Protein AF-A0A0C1JS78-F1 (afdb_monomer_lite)

Radius of gyration: 20.54 Å; chains: 1; bounding box: 48×42×50 Å

Structure (mmCIF, N/CA/C/O backbone):
data_AF-A0A0C1JS78-F1
#
_entry.id   AF-A0A0C1JS78-F1
#
loop_
_atom_site.group_PDB
_atom_site.id
_atom_site.type_symbol
_atom_site.label_atom_id
_atom_site.label_alt_id
_atom_site.label_comp_id
_atom_site.label_asym_id
_atom_site.label_entity_id
_atom_site.label_seq_id
_atom_site.pdbx_PDB_ins_code
_atom_site.Cartn_x
_atom_site.Cartn_y
_atom_site.Cartn_z
_atom_site.occupancy
_atom_site.B_iso_or_equiv
_atom_site.auth_seq_id
_atom_site.auth_comp_id
_atom_site.auth_asym_id
_atom_site.auth_atom_id
_atom_site.pdbx_PDB_model_num
ATOM 1 N N . MET A 1 1 ? -25.118 -23.928 -7.164 1.00 38.62 1 MET A N 1
ATOM 2 C CA . MET A 1 1 ? -24.050 -23.121 -6.528 1.00 38.62 1 MET A CA 1
ATOM 3 C C . MET A 1 1 ? -22.779 -23.294 -7.340 1.00 38.62 1 MET A C 1
ATOM 5 O O . MET A 1 1 ? -22.293 -24.409 -7.436 1.00 38.62 1 MET A O 1
ATOM 9 N N . ILE A 1 2 ? -22.285 -22.242 -7.993 1.00 42.47 2 ILE A N 1
ATOM 10 C CA . ILE A 1 2 ? -21.074 -22.327 -8.823 1.00 42.47 2 ILE A CA 1
ATOM 11 C C . ILE A 1 2 ? -19.857 -22.237 -7.892 1.00 42.47 2 ILE A C 1
ATOM 13 O O . ILE A 1 2 ? -19.680 -21.230 -7.204 1.00 42.47 2 ILE A O 1
ATOM 17 N N . SER A 1 3 ? -19.048 -23.299 -7.836 1.00 47.06 3 SER A N 1
ATOM 18 C CA . SER A 1 3 ? -17.813 -23.351 -7.044 1.00 47.06 3 SER A CA 1
ATOM 19 C C . SER A 1 3 ? -16.870 -22.207 -7.421 1.00 47.06 3 SER A C 1
ATOM 21 O O . SER A 1 3 ? -16.380 -22.132 -8.547 1.00 47.06 3 SER A O 1
ATOM 23 N N . ARG A 1 4 ? -16.562 -21.336 -6.449 1.00 50.56 4 ARG A N 1
ATOM 24 C CA . ARG A 1 4 ? -15.638 -20.188 -6.592 1.00 50.56 4 ARG A CA 1
ATOM 25 C C . ARG A 1 4 ? -14.218 -20.601 -7.017 1.00 50.56 4 ARG A C 1
ATOM 27 O O . ARG A 1 4 ? -13.473 -19.762 -7.510 1.00 50.56 4 ARG A O 1
ATOM 34 N N . ALA A 1 5 ? -13.864 -21.878 -6.858 1.00 52.62 5 ALA A N 1
ATOM 35 C CA . ALA A 1 5 ? -12.552 -22.426 -7.189 1.00 52.62 5 ALA A CA 1
ATOM 36 C C . ALA A 1 5 ? -12.257 -22.489 -8.704 1.00 52.62 5 ALA A C 1
ATOM 38 O O . ALA A 1 5 ? -11.095 -22.401 -9.083 1.00 52.62 5 ALA A O 1
ATOM 39 N N . GLY A 1 6 ? -13.274 -22.587 -9.574 1.00 54.91 6 GLY A N 1
ATOM 40 C CA . GLY A 1 6 ? -13.060 -22.739 -11.025 1.00 54.91 6 GLY A CA 1
ATOM 41 C C . GLY A 1 6 ? -12.716 -21.444 -11.773 1.00 54.91 6 GLY A C 1
ATOM 42 O O . GLY A 1 6 ? -12.036 -21.486 -12.791 1.00 54.91 6 GLY A O 1
ATOM 43 N N . ASN A 1 7 ? -13.134 -20.281 -11.253 1.00 56.75 7 ASN A N 1
ATOM 44 C CA . ASN A 1 7 ? -13.136 -19.005 -11.988 1.00 56.75 7 ASN A CA 1
ATOM 45 C C . ASN A 1 7 ? -12.466 -17.854 -11.211 1.00 56.75 7 ASN A C 1
ATOM 47 O O . ASN A 1 7 ? -12.931 -16.715 -11.260 1.00 56.75 7 ASN A O 1
ATOM 51 N N . ALA A 1 8 ? -11.373 -18.122 -10.488 1.00 61.59 8 ALA A N 1
ATOM 52 C CA . ALA A 1 8 ? -10.730 -17.155 -9.582 1.00 61.59 8 ALA A CA 1
ATOM 53 C C . ALA A 1 8 ? -10.284 -15.826 -10.241 1.00 61.59 8 ALA A C 1
ATOM 55 O O . ALA A 1 8 ? -10.065 -14.834 -9.548 1.00 61.59 8 ALA A O 1
ATOM 56 N N . TRP A 1 9 ? -10.190 -15.786 -11.574 1.00 61.50 9 TRP A N 1
ATOM 57 C CA . TRP A 1 9 ? -9.699 -14.640 -12.347 1.00 61.50 9 TRP A CA 1
ATOM 58 C C . TRP A 1 9 ? -10.745 -14.017 -13.282 1.00 61.50 9 TRP A C 1
ATOM 60 O O . TRP A 1 9 ? -10.403 -13.136 -14.074 1.00 61.50 9 TRP A O 1
ATOM 70 N N . ILE A 1 10 ? -12.008 -14.452 -13.208 1.00 72.38 10 ILE A N 1
ATOM 71 C CA . ILE A 1 10 ? -13.090 -13.942 -14.057 1.00 72.38 10 ILE A CA 1
ATOM 72 C C . ILE A 1 10 ? -13.827 -12.822 -13.319 1.00 72.38 10 ILE A C 1
ATOM 74 O O . ILE A 1 10 ? -14.295 -12.988 -12.195 1.00 72.38 10 ILE A O 1
ATOM 78 N N . ASN A 1 11 ? -13.911 -11.647 -13.941 1.00 77.50 11 ASN A N 1
ATOM 79 C CA . ASN A 1 11 ? -14.642 -10.518 -13.370 1.00 77.50 11 ASN A CA 1
ATOM 80 C C . ASN A 1 11 ? -16.170 -10.694 -13.481 1.00 77.50 11 ASN A C 1
ATOM 82 O O . ASN A 1 11 ? -16.667 -11.581 -14.167 1.00 77.50 11 ASN A O 1
ATOM 86 N N . GLN A 1 12 ? -16.929 -9.774 -12.877 1.00 71.81 12 GLN A N 1
ATOM 87 C CA . GLN A 1 12 ? -18.400 -9.732 -12.976 1.00 71.81 12 GLN A CA 1
ATOM 88 C C . GLN A 1 12 ? -18.932 -9.632 -14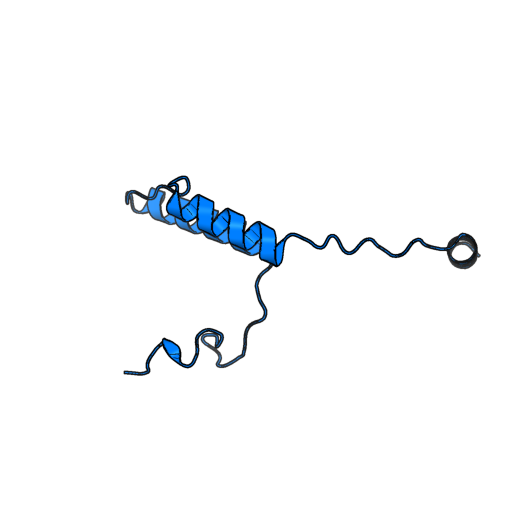.424 1.00 71.81 12 GLN A C 1
ATOM 90 O O . GLN A 1 12 ? -20.112 -9.853 -14.657 1.00 71.81 12 GLN A O 1
ATOM 95 N N . LYS A 1 13 ? -18.071 -9.302 -15.397 1.00 76.94 13 LYS A N 1
ATOM 96 C CA . LYS A 1 13 ? -18.371 -9.182 -16.832 1.00 76.94 13 LYS A CA 1
ATOM 97 C C . LYS A 1 13 ? -17.850 -10.371 -17.662 1.00 76.94 13 LYS A C 1
ATOM 99 O O . LYS A 1 13 ? -17.770 -10.256 -18.880 1.00 76.94 13 LYS A O 1
ATOM 104 N N . GLY A 1 14 ? -17.421 -11.468 -17.034 1.00 77.25 14 GLY A N 1
ATOM 105 C CA . GLY A 1 14 ? -16.952 -12.667 -17.738 1.00 77.25 14 GLY A CA 1
ATOM 106 C C . GLY A 1 14 ? -15.544 -12.586 -18.352 1.00 77.25 14 GLY A C 1
ATOM 107 O O . GLY A 1 14 ? -15.162 -13.492 -19.084 1.00 77.25 14 GLY A O 1
ATOM 108 N N . LYS A 1 15 ? -14.745 -11.542 -18.081 1.00 78.06 15 LYS A N 1
ATOM 109 C CA . LYS A 1 15 ? -13.384 -11.393 -18.643 1.00 78.06 15 LYS A CA 1
ATOM 110 C C . LYS A 1 15 ? -12.286 -11.821 -17.668 1.00 78.06 15 LYS A C 1
ATOM 112 O O . LYS A 1 15 ? -12.364 -11.496 -16.480 1.00 78.06 15 LYS A O 1
ATOM 117 N N . LEU A 1 16 ? -11.232 -12.451 -18.204 1.00 77.81 16 LEU A N 1
ATOM 118 C CA . LEU A 1 16 ? -9.992 -12.766 -17.488 1.00 77.81 16 LEU A CA 1
ATOM 119 C C . LEU A 1 16 ? -9.255 -11.477 -17.097 1.00 77.81 16 LEU A C 1
ATOM 121 O O . LEU A 1 16 ? -9.000 -10.618 -17.944 1.00 77.81 16 LEU A O 1
ATOM 125 N N . GLN A 1 17 ? -8.915 -11.336 -15.817 1.00 78.19 17 GLN A N 1
ATOM 126 C CA . GLN A 1 17 ? -8.251 -10.142 -15.298 1.00 78.19 17 GLN A CA 1
ATOM 127 C C . GLN A 1 17 ? -6.737 -10.308 -15.208 1.00 78.19 17 GLN A C 1
ATOM 129 O O . GLN A 1 17 ? -6.228 -11.294 -14.679 1.00 78.19 17 GLN A O 1
ATOM 134 N N . LYS A 1 18 ? -6.016 -9.279 -15.666 1.00 78.81 18 LYS A N 1
ATOM 135 C CA . LYS A 1 18 ? -4.577 -9.144 -15.419 1.00 78.81 18 LYS A CA 1
ATOM 136 C C . LYS A 1 18 ? -4.322 -8.859 -13.929 1.00 78.81 18 LYS A C 1
ATOM 138 O O . LYS A 1 18 ? -5.164 -8.226 -13.282 1.00 78.81 18 LYS A O 1
ATOM 143 N N . PRO A 1 19 ? -3.164 -9.267 -13.381 1.00 78.12 19 PRO A N 1
ATOM 144 C CA . PRO A 1 19 ? -2.793 -8.925 -12.012 1.00 78.12 19 PRO A CA 1
ATOM 145 C C . PRO A 1 19 ? -2.723 -7.402 -11.827 1.00 78.12 19 PRO A C 1
ATOM 147 O O . PRO A 1 19 ? -2.237 -6.670 -12.692 1.00 78.12 19 PRO A O 1
ATOM 150 N N . LEU A 1 20 ? -3.229 -6.913 -10.692 1.00 84.44 20 LEU A N 1
ATOM 151 C CA . LEU A 1 20 ? -3.194 -5.490 -10.352 1.00 84.44 20 LEU A CA 1
ATOM 152 C C . LEU A 1 20 ? -1.778 -5.042 -9.970 1.00 84.44 20 LEU A C 1
ATOM 154 O O . LEU A 1 20 ? -1.018 -5.789 -9.357 1.00 84.44 20 LEU A O 1
ATOM 158 N N . LYS A 1 21 ? -1.466 -3.768 -10.246 1.00 87.31 21 LYS A N 1
ATOM 159 C CA . LYS A 1 21 ? -0.253 -3.112 -9.736 1.00 87.31 21 LYS A CA 1
ATOM 160 C C . LYS A 1 21 ? -0.286 -3.041 -8.205 1.00 87.31 21 LYS A C 1
ATOM 162 O O . LYS A 1 21 ? -1.348 -2.851 -7.607 1.00 87.31 21 LYS A O 1
ATOM 167 N N . ILE A 1 22 ? 0.889 -3.074 -7.574 1.00 90.25 22 ILE A N 1
ATOM 168 C CA . ILE A 1 22 ? 1.027 -2.948 -6.111 1.00 90.25 22 ILE A CA 1
ATOM 169 C C . ILE A 1 22 ? 0.394 -1.661 -5.584 1.00 90.25 22 ILE A C 1
ATOM 171 O O . ILE A 1 22 ? -0.297 -1.689 -4.568 1.00 90.25 22 ILE A O 1
ATOM 175 N N . SER A 1 23 ? 0.573 -0.538 -6.283 1.00 89.69 23 SER A N 1
ATOM 176 C CA . SER A 1 23 ? -0.034 0.740 -5.896 1.00 89.69 23 SER A CA 1
ATOM 177 C C . SER A 1 23 ? -1.564 0.659 -5.842 1.00 89.69 23 SER A C 1
ATOM 179 O O . SER A 1 23 ? -2.185 1.181 -4.915 1.00 89.69 23 SER A O 1
ATOM 181 N N . SER A 1 24 ? -2.179 -0.065 -6.782 1.00 91.00 24 SER A N 1
ATOM 182 C CA . SER A 1 24 ? -3.622 -0.312 -6.795 1.00 91.00 24 SER A CA 1
ATOM 183 C C . SER A 1 24 ? -4.063 -1.193 -5.624 1.00 91.00 24 SER A C 1
ATOM 185 O O . SER A 1 24 ? -5.084 -0.903 -5.001 1.00 91.00 24 SER A O 1
ATOM 187 N N . LEU A 1 25 ? -3.298 -2.237 -5.293 1.00 91.62 25 LEU A N 1
ATOM 188 C CA . LEU A 1 25 ? -3.573 -3.096 -4.136 1.00 91.62 25 LEU A CA 1
ATOM 189 C C . LEU A 1 25 ? -3.448 -2.322 -2.810 1.00 91.62 25 LEU A C 1
ATOM 191 O O . LEU A 1 25 ? -4.324 -2.429 -1.956 1.00 91.62 25 LEU A O 1
ATOM 195 N N . SER A 1 26 ? -2.429 -1.470 -2.675 1.00 92.00 26 SER A N 1
ATOM 196 C CA . SER A 1 26 ? -2.191 -0.643 -1.480 1.00 92.00 26 SER A CA 1
ATOM 197 C C . SER A 1 26 ? -3.337 0.343 -1.224 1.00 92.00 26 SER A C 1
ATOM 199 O O . SER A 1 26 ? -3.850 0.466 -0.105 1.00 92.00 26 SER A O 1
ATOM 201 N N . ARG A 1 27 ? -3.822 0.994 -2.291 1.00 94.12 27 ARG A N 1
ATOM 202 C CA . ARG A 1 27 ? -4.996 1.876 -2.220 1.00 94.12 27 ARG A CA 1
ATOM 203 C C . ARG A 1 27 ? -6.251 1.109 -1.793 1.00 94.12 27 ARG A C 1
ATOM 205 O O . ARG A 1 27 ? -7.013 1.615 -0.972 1.00 94.12 27 ARG A O 1
ATOM 212 N N . ARG A 1 28 ? -6.461 -0.109 -2.307 1.00 94.50 28 ARG A N 1
ATOM 213 C CA . ARG A 1 28 ? -7.599 -0.959 -1.914 1.00 94.50 28 ARG A CA 1
ATOM 214 C C . ARG A 1 28 ? -7.531 -1.361 -0.444 1.00 94.50 28 ARG A C 1
ATOM 216 O O . ARG A 1 28 ? -8.534 -1.220 0.245 1.00 94.50 28 ARG A O 1
ATOM 223 N N . LEU A 1 29 ? -6.363 -1.774 0.051 1.00 94.12 29 LEU A N 1
ATOM 224 C CA . LEU A 1 29 ? -6.171 -2.110 1.466 1.00 94.12 29 LEU A CA 1
ATOM 225 C C . LEU A 1 29 ? -6.483 -0.913 2.378 1.00 94.12 29 LEU A C 1
ATOM 227 O O . LEU A 1 29 ? -7.177 -1.054 3.382 1.00 94.12 29 LEU A O 1
ATOM 231 N N . THR A 1 30 ? -6.041 0.286 1.988 1.00 95.19 30 THR A N 1
ATOM 232 C CA . THR A 1 30 ? -6.390 1.529 2.693 1.00 95.19 30 THR A CA 1
ATOM 233 C C . THR A 1 30 ? -7.898 1.782 2.681 1.00 95.19 30 THR A C 1
ATOM 235 O O . THR A 1 30 ? -8.471 2.084 3.722 1.00 95.19 30 THR A O 1
ATOM 238 N N . SER A 1 31 ? -8.560 1.617 1.533 1.00 96.56 31 SER A N 1
ATOM 239 C CA . SER A 1 31 ? -10.012 1.794 1.419 1.00 96.56 31 SER A CA 1
ATOM 240 C C . SER A 1 31 ? -10.792 0.823 2.307 1.00 96.56 31 SER A C 1
ATOM 242 O O . SER A 1 31 ? -11.758 1.237 2.939 1.00 96.56 31 SER A O 1
ATOM 244 N N . ILE A 1 32 ? -10.364 -0.442 2.385 1.00 95.00 32 ILE A N 1
ATOM 245 C CA . ILE A 1 32 ? -10.952 -1.449 3.282 1.00 95.00 32 ILE A CA 1
ATOM 246 C C . ILE A 1 32 ? -10.786 -1.002 4.735 1.00 95.00 32 ILE A C 1
ATOM 248 O O . ILE A 1 32 ? -11.761 -0.953 5.476 1.00 95.00 32 ILE A O 1
ATOM 252 N N . SER A 1 33 ? -9.579 -0.581 5.125 1.00 94.50 33 SER A N 1
ATOM 253 C CA . SER A 1 33 ? -9.325 -0.077 6.478 1.00 94.50 33 SER A CA 1
ATOM 254 C C . SER A 1 33 ? -10.234 1.100 6.843 1.00 94.50 33 SER A C 1
ATOM 256 O O . SER A 1 33 ? -10.792 1.123 7.936 1.00 94.50 33 SER A O 1
ATOM 258 N N . GLN A 1 34 ? -10.434 2.051 5.927 1.00 96.12 34 GLN A N 1
ATOM 259 C CA . GLN A 1 34 ? -11.330 3.186 6.163 1.00 96.12 34 GLN A CA 1
ATOM 260 C C . GLN A 1 34 ? -12.800 2.754 6.243 1.00 96.12 34 GLN A C 1
ATOM 262 O O . GLN A 1 34 ? -13.514 3.230 7.120 1.00 96.12 34 GLN A O 1
ATOM 267 N N . ALA A 1 35 ? -13.244 1.824 5.392 1.00 97.00 35 ALA A N 1
ATOM 268 C CA . ALA A 1 35 ? -14.602 1.284 5.449 1.00 97.00 35 ALA A CA 1
ATOM 269 C C . ALA A 1 35 ? -14.891 0.600 6.797 1.00 97.00 35 ALA A C 1
ATOM 271 O O . ALA A 1 35 ? -15.930 0.853 7.399 1.00 97.00 35 ALA A O 1
ATOM 272 N N . HIS A 1 36 ? -13.943 -0.186 7.316 1.00 95.62 36 HIS A N 1
ATOM 273 C CA . HIS A 1 36 ? -14.068 -0.818 8.633 1.00 95.62 36 HIS A CA 1
ATOM 274 C C . HIS A 1 36 ? -14.136 0.202 9.772 1.00 95.62 36 HIS A C 1
ATOM 276 O O . HIS A 1 36 ? -14.973 0.068 10.664 1.00 95.62 36 HIS A O 1
ATOM 282 N N . LYS A 1 37 ? -13.318 1.262 9.718 1.00 94.75 37 LYS A N 1
ATOM 283 C CA . LYS A 1 37 ? -13.394 2.358 10.696 1.00 94.75 37 LYS A CA 1
ATOM 284 C C . LYS A 1 37 ? -14.763 3.034 10.693 1.00 94.75 37 LYS A C 1
ATOM 286 O O . LYS A 1 37 ? -15.311 3.278 11.763 1.00 94.75 37 LYS A O 1
ATOM 291 N N . LEU A 1 38 ? -15.326 3.306 9.513 1.00 96.69 38 LEU A N 1
ATOM 292 C CA . LEU A 1 38 ? -16.667 3.890 9.386 1.00 96.69 38 LEU A CA 1
ATOM 293 C C . LEU A 1 38 ? -17.754 2.951 9.925 1.00 96.69 38 LEU A C 1
ATOM 295 O O . LEU A 1 38 ? -18.677 3.404 10.595 1.00 96.69 38 LEU A O 1
ATOM 299 N N . ALA A 1 39 ? -17.608 1.644 9.697 1.00 96.56 39 ALA A N 1
ATOM 300 C CA . ALA A 1 39 ? -18.504 0.615 10.218 1.00 96.56 39 ALA A CA 1
ATOM 301 C C . ALA A 1 39 ? 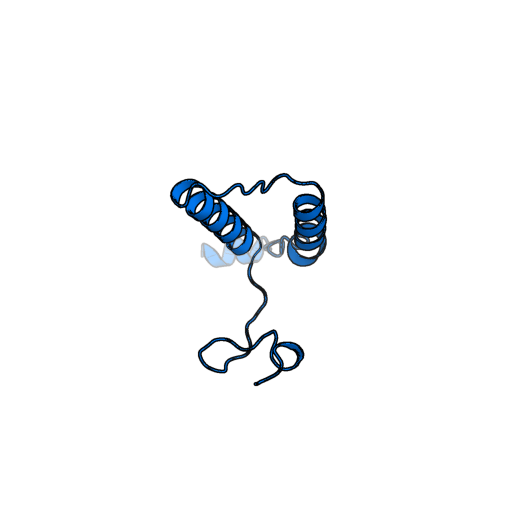-18.298 0.301 11.715 1.00 96.56 39 ALA A C 1
ATOM 303 O O . ALA A 1 39 ? -19.008 -0.544 12.256 1.00 96.56 39 ALA A O 1
ATOM 304 N N . LYS A 1 40 ? -17.330 0.948 12.388 1.00 94.00 40 LYS A N 1
ATOM 305 C CA . LYS A 1 40 ? -16.915 0.662 13.776 1.00 94.00 40 LYS A CA 1
ATOM 306 C C . LYS A 1 40 ? -16.544 -0.811 14.015 1.00 94.00 40 LYS A C 1
ATOM 308 O O . LYS A 1 40 ? -16.682 -1.319 15.124 1.00 94.00 40 LYS A O 1
ATOM 313 N N . GLN A 1 41 ? -16.059 -1.495 12.980 1.00 94.56 41 GLN A N 1
ATOM 314 C CA . GLN A 1 41 ? -15.594 -2.877 13.069 1.00 94.56 41 GLN A CA 1
ATOM 315 C C . GLN A 1 41 ? -14.075 -2.911 13.271 1.00 94.56 41 GLN A C 1
ATOM 317 O O . GLN A 1 41 ? -13.357 -2.173 12.587 1.00 94.56 41 GLN A O 1
ATOM 322 N N . PRO A 1 42 ? -13.557 -3.776 14.162 1.00 91.00 42 PRO A N 1
ATOM 323 C CA . PRO A 1 42 ? -12.123 -3.908 14.350 1.00 91.00 42 PRO A CA 1
ATOM 324 C C . PRO A 1 42 ? -11.490 -4.472 13.076 1.00 91.00 42 PRO A C 1
ATOM 326 O O . PRO A 1 42 ? -11.900 -5.506 12.552 1.00 91.00 42 PRO A O 1
ATOM 329 N N . PHE A 1 43 ? -10.488 -3.767 12.564 1.00 92.88 43 PHE A N 1
ATOM 330 C CA . PHE A 1 43 ? -9.659 -4.225 11.460 1.00 92.88 43 PHE A CA 1
ATOM 331 C C . PHE A 1 43 ? -8.244 -3.721 11.675 1.00 92.88 43 PHE A C 1
ATOM 333 O O . PHE A 1 43 ? -7.979 -2.520 11.560 1.00 92.88 43 PHE A O 1
ATOM 340 N N . ASP A 1 44 ? -7.341 -4.648 11.967 1.00 90.62 44 ASP A N 1
ATOM 341 C CA . ASP A 1 44 ? -5.927 -4.346 12.079 1.00 90.62 44 ASP A CA 1
ATOM 342 C C . ASP A 1 44 ? -5.194 -4.770 10.808 1.00 90.62 44 ASP A C 1
ATOM 344 O O . ASP A 1 44 ? -4.901 -5.939 10.581 1.00 90.62 44 ASP A O 1
ATOM 348 N N . LYS A 1 45 ? -4.866 -3.789 9.967 1.00 88.50 45 LYS A N 1
ATOM 349 C CA . LYS A 1 45 ? -4.060 -4.014 8.759 1.00 88.50 45 LYS A CA 1
ATOM 350 C C . LYS A 1 45 ? -2.605 -4.398 9.069 1.00 88.50 45 LYS A C 1
ATOM 352 O O . LYS A 1 45 ? -1.889 -4.815 8.159 1.00 88.50 45 LYS A O 1
ATOM 357 N N . ASN A 1 46 ? -2.136 -4.149 10.291 1.00 90.50 46 ASN A N 1
ATOM 358 C CA . ASN A 1 46 ? -0.754 -4.359 10.711 1.00 90.50 46 ASN A CA 1
ATOM 359 C C . ASN A 1 46 ? -0.556 -5.706 11.412 1.00 90.50 46 ASN A C 1
ATOM 361 O O . ASN A 1 46 ? 0.560 -5.978 11.853 1.00 90.50 46 ASN A O 1
ATOM 365 N N . CYS A 1 47 ? -1.590 -6.550 11.480 1.00 94.75 47 CYS A N 1
ATOM 366 C CA . CYS A 1 47 ? -1.444 -7.874 12.058 1.00 94.75 47 CYS A CA 1
ATOM 367 C C . CYS A 1 47 ? -0.385 -8.694 11.282 1.00 94.75 47 CYS A C 1
ATOM 369 O O . CYS A 1 47 ? -0.227 -8.504 10.062 1.00 94.75 47 CYS A O 1
ATOM 371 N N . PRO A 1 48 ? 0.370 -9.574 11.964 1.00 95.56 48 PRO A N 1
ATOM 372 C CA . PRO A 1 48 ? 1.493 -10.295 11.365 1.00 95.56 48 PRO A CA 1
ATOM 373 C C . PRO A 1 48 ? 1.123 -11.057 10.088 1.00 95.56 48 PRO A C 1
ATOM 375 O O . PRO A 1 48 ? 1.868 -11.021 9.109 1.00 95.56 48 PRO A O 1
ATOM 378 N N . GLU A 1 49 ? -0.063 -11.661 10.056 1.00 95.06 49 GLU A N 1
ATOM 379 C CA . GLU A 1 49 ? -0.558 -12.476 8.948 1.00 95.06 49 GLU A CA 1
ATOM 380 C C . GLU A 1 49 ? -0.756 -11.635 7.679 1.00 95.06 49 GLU A C 1
ATOM 382 O O . GLU A 1 49 ? -0.335 -12.014 6.583 1.00 95.06 49 GLU A O 1
ATOM 387 N N . ILE A 1 50 ? -1.352 -10.443 7.811 1.00 93.94 50 ILE A N 1
ATOM 388 C CA . ILE A 1 50 ? -1.548 -9.530 6.676 1.00 93.94 50 ILE A CA 1
ATOM 389 C C . ILE A 1 50 ? -0.201 -8.975 6.209 1.00 93.94 50 ILE A C 1
ATOM 391 O O . ILE A 1 50 ? 0.024 -8.845 5.002 1.00 93.94 50 ILE A O 1
ATOM 395 N N . GLN A 1 51 ? 0.707 -8.657 7.135 1.00 94.69 51 GLN A N 1
ATOM 396 C CA . GLN A 1 51 ? 2.027 -8.127 6.791 1.00 94.69 51 GLN A CA 1
ATOM 397 C C . GLN A 1 51 ? 2.895 -9.153 6.056 1.00 94.69 51 GLN A C 1
ATOM 399 O O . GLN A 1 51 ? 3.580 -8.790 5.094 1.00 94.69 51 GLN A O 1
ATOM 404 N N . GLU A 1 52 ? 2.832 -10.427 6.443 1.00 96.38 52 GLU A N 1
ATOM 405 C CA . GLU A 1 52 ? 3.530 -11.518 5.762 1.00 96.38 52 GLU A CA 1
ATOM 406 C C . GLU A 1 52 ? 3.033 -11.689 4.321 1.00 96.38 52 GLU A C 1
ATOM 408 O O . GLU A 1 52 ? 3.825 -11.642 3.371 1.00 96.38 52 GLU A O 1
ATOM 413 N N . VAL A 1 53 ? 1.711 -11.765 4.130 1.00 94.38 53 VAL A N 1
ATOM 414 C CA . VAL A 1 53 ? 1.097 -11.832 2.794 1.00 94.38 53 VAL A CA 1
ATOM 415 C C . VAL A 1 53 ? 1.473 -10.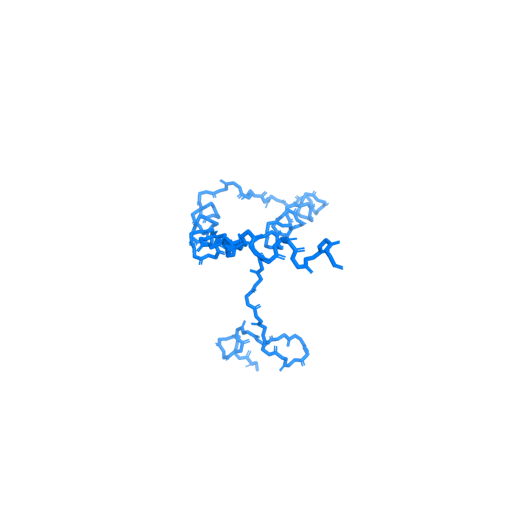602 1.965 1.00 94.38 53 VAL A C 1
ATOM 417 O O . VAL A 1 53 ? 1.848 -10.716 0.794 1.00 94.38 53 VAL A O 1
ATOM 420 N N . TRP A 1 54 ? 1.440 -9.411 2.568 1.00 93.06 54 TRP A N 1
ATOM 421 C CA . TRP A 1 54 ? 1.800 -8.164 1.897 1.00 93.06 54 TRP A CA 1
ATOM 422 C C . TRP A 1 54 ? 3.271 -8.129 1.463 1.00 93.06 54 TRP A C 1
ATOM 424 O O . TRP A 1 54 ? 3.589 -7.635 0.376 1.00 93.06 54 TRP A O 1
ATOM 434 N N . LYS A 1 55 ? 4.181 -8.679 2.274 1.00 91.81 55 LYS A N 1
ATOM 435 C CA . LYS A 1 55 ? 5.598 -8.849 1.925 1.00 91.81 55 LYS A CA 1
ATOM 436 C C . LYS A 1 55 ? 5.759 -9.798 0.736 1.00 91.81 55 LYS A C 1
ATOM 438 O O . LYS A 1 55 ? 6.452 -9.443 -0.216 1.00 91.81 55 LYS A O 1
ATOM 443 N N . GLY A 1 56 ? 5.064 -10.935 0.734 1.00 91.94 56 GLY A N 1
ATOM 444 C CA . GLY A 1 56 ? 5.073 -11.882 -0.387 1.00 91.94 56 GLY A CA 1
ATOM 445 C C . GLY A 1 56 ? 4.586 -11.260 -1.701 1.00 91.94 56 GLY A C 1
ATOM 446 O O . GLY A 1 56 ? 5.233 -11.402 -2.740 1.00 91.94 56 GLY A O 1
ATOM 447 N N . ILE A 1 57 ? 3.496 -10.488 -1.651 1.00 90.56 57 ILE A N 1
ATOM 448 C CA . ILE A 1 57 ? 2.967 -9.757 -2.813 1.00 90.56 57 ILE A CA 1
ATOM 449 C C . ILE A 1 57 ? 3.994 -8.748 -3.339 1.00 90.56 57 ILE A C 1
ATOM 451 O O . ILE A 1 57 ? 4.230 -8.693 -4.547 1.00 90.56 57 ILE A O 1
ATOM 455 N N . LYS A 1 58 ? 4.623 -7.963 -2.453 1.00 88.31 58 LYS A N 1
ATOM 456 C CA . LYS A 1 58 ? 5.661 -6.995 -2.840 1.00 88.31 58 LYS A CA 1
ATOM 457 C C . LYS A 1 58 ? 6.871 -7.676 -3.478 1.00 88.31 58 LYS A C 1
ATOM 459 O O . LYS A 1 58 ? 7.337 -7.200 -4.506 1.00 88.31 58 LYS A O 1
ATOM 464 N N . ASN A 1 59 ? 7.323 -8.803 -2.935 1.00 87.38 59 ASN A N 1
ATOM 465 C CA . ASN A 1 59 ? 8.438 -9.559 -3.506 1.00 87.38 59 ASN A CA 1
ATOM 466 C C . ASN A 1 59 ? 8.099 -10.102 -4.903 1.00 87.38 59 ASN A C 1
ATOM 468 O O . ASN A 1 59 ? 8.910 -9.997 -5.817 1.00 87.38 59 ASN A O 1
ATOM 472 N N . LYS A 1 60 ? 6.881 -10.629 -5.090 1.00 85.06 60 LYS A N 1
ATOM 473 C CA . LYS A 1 60 ? 6.450 -11.245 -6.355 1.00 85.06 60 LYS A CA 1
ATOM 474 C C . LYS A 1 60 ? 6.106 -10.235 -7.454 1.00 85.06 60 LYS A C 1
ATOM 476 O O . LYS A 1 60 ? 6.369 -10.500 -8.620 1.00 85.06 60 LYS A O 1
ATOM 481 N N . LEU A 1 61 ? 5.474 -9.112 -7.107 1.00 80.88 61 LEU A N 1
ATOM 482 C CA . LEU A 1 61 ? 4.951 -8.132 -8.075 1.00 80.88 61 LEU A CA 1
ATOM 483 C C . LEU A 1 61 ? 5.760 -6.826 -8.138 1.00 80.88 61 LEU A C 1
ATOM 485 O O . LEU A 1 61 ? 5.506 -6.005 -9.016 1.00 80.88 61 LEU A O 1
ATOM 489 N N . GLY A 1 62 ? 6.660 -6.580 -7.180 1.00 71.25 62 GLY A N 1
ATOM 490 C CA . GLY A 1 62 ? 7.337 -5.288 -6.993 1.00 71.25 62 GLY A CA 1
ATOM 491 C C . GLY A 1 62 ? 8.761 -5.244 -7.508 1.00 71.25 62 GLY A C 1
ATOM 492 O O . GLY A 1 62 ? 9.307 -4.162 -7.699 1.00 71.25 62 GLY A O 1
ATOM 493 N N . SER A 1 63 ? 9.341 -6.403 -7.796 1.00 61.31 63 SER A N 1
ATOM 494 C CA . SER A 1 63 ? 10.682 -6.522 -8.350 1.00 61.31 63 SER A CA 1
ATOM 495 C C . SER A 1 63 ? 10.660 -6.484 -9.881 1.00 61.31 63 SER A C 1
ATOM 497 O O . SER A 1 63 ? 10.913 -7.491 -10.535 1.00 61.31 63 SER A O 1
ATOM 499 N N . ALA A 1 64 ? 10.355 -5.316 -10.443 1.00 58.19 64 ALA A N 1
ATOM 500 C CA . ALA A 1 64 ? 10.844 -4.892 -11.755 1.00 58.19 64 ALA A CA 1
ATOM 501 C C . ALA A 1 64 ? 10.556 -3.394 -11.922 1.00 58.19 64 ALA A C 1
ATOM 503 O O . ALA A 1 64 ? 9.52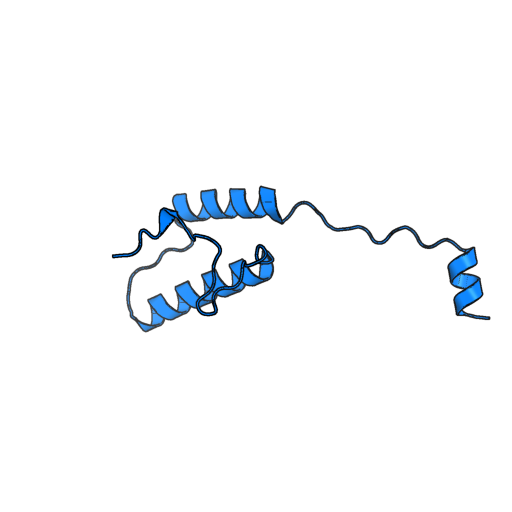6 -2.999 -12.470 1.00 58.19 64 ALA A O 1
ATOM 504 N N . GLN A 1 65 ? 11.470 -2.532 -11.466 1.00 60.84 65 GLN A N 1
ATOM 505 C CA . GLN A 1 65 ? 11.645 -1.282 -12.199 1.00 60.84 65 GLN A CA 1
ATOM 506 C C . GLN A 1 65 ? 12.169 -1.704 -13.569 1.00 60.84 65 GLN A C 1
ATOM 508 O O . GLN A 1 65 ? 13.336 -2.069 -13.694 1.00 60.84 65 GLN A O 1
ATOM 513 N N . THR A 1 66 ? 11.306 -1.704 -14.584 1.00 61.06 66 THR A N 1
ATOM 514 C CA . THR A 1 66 ? 11.761 -1.659 -15.971 1.00 61.06 66 THR A CA 1
ATOM 515 C C . THR A 1 66 ? 12.590 -0.388 -16.075 1.00 61.06 66 THR A C 1
ATOM 517 O O . THR A 1 66 ? 12.044 0.717 -16.141 1.00 61.06 66 THR A O 1
ATOM 520 N N . ARG A 1 67 ? 13.918 -0.518 -15.966 1.00 61.50 67 ARG A N 1
ATOM 521 C CA . ARG A 1 67 ? 14.808 0.572 -16.347 1.00 61.50 67 ARG A CA 1
ATOM 522 C C . ARG A 1 67 ? 14.428 0.922 -17.777 1.00 61.50 67 ARG A C 1
ATOM 524 O O . ARG A 1 67 ? 14.218 0.030 -18.59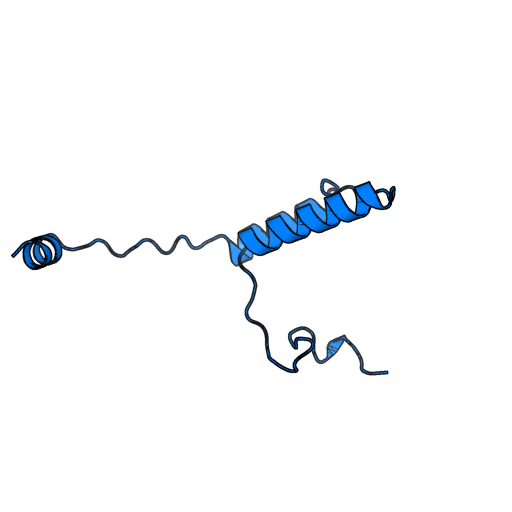4 1.00 61.50 67 ARG A O 1
ATOM 531 N N . LYS A 1 68 ? 14.275 2.215 -18.046 1.00 71.56 68 LYS A N 1
ATOM 532 C CA . LYS A 1 68 ? 14.285 2.666 -19.433 1.00 71.56 68 LYS A CA 1
ATOM 533 C C . LYS A 1 68 ? 15.635 2.245 -20.000 1.00 71.56 68 LYS A C 1
ATOM 535 O O . LYS A 1 68 ? 16.642 2.405 -19.302 1.00 71.56 68 LYS A O 1
ATOM 540 N N . ASP A 1 69 ? 15.634 1.683 -21.200 1.00 73.38 69 ASP A N 1
ATOM 541 C CA . ASP A 1 69 ? 16.882 1.390 -21.889 1.00 73.38 69 ASP A CA 1
ATOM 542 C C . ASP A 1 69 ? 17.713 2.679 -21.965 1.00 73.38 69 ASP A C 1
ATOM 544 O O . ASP A 1 69 ? 17.141 3.771 -22.105 1.00 73.38 69 ASP A O 1
ATOM 548 N N . PRO A 1 70 ? 19.040 2.598 -21.782 1.00 77.94 70 PRO A N 1
ATOM 549 C CA . PRO A 1 70 ? 19.891 3.764 -21.931 1.00 77.94 70 PRO A CA 1
ATOM 550 C C . PRO A 1 70 ? 19.706 4.317 -23.347 1.00 77.94 70 PRO A C 1
ATOM 552 O O . PRO A 1 70 ? 19.919 3.608 -24.327 1.00 77.94 70 PRO A O 1
ATOM 555 N N . ILE A 1 71 ? 19.281 5.576 -23.446 1.00 81.00 71 ILE A N 1
ATOM 556 C CA . ILE A 1 71 ? 19.200 6.283 -24.725 1.00 81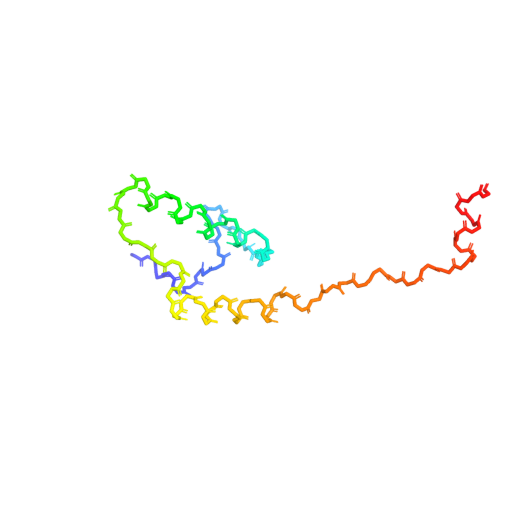.00 71 ILE A CA 1
ATOM 557 C C . ILE A 1 71 ? 20.624 6.532 -25.227 1.00 81.00 71 ILE A C 1
ATOM 559 O O . ILE A 1 71 ? 21.484 6.978 -24.459 1.00 81.00 71 ILE A O 1
ATOM 563 N N . LEU A 1 72 ? 20.873 6.244 -26.506 1.00 86.50 72 LEU A N 1
ATOM 564 C CA . LEU A 1 72 ? 22.159 6.522 -27.128 1.00 86.50 72 LEU A CA 1
ATOM 565 C C . LEU A 1 72 ? 22.290 8.026 -27.403 1.00 86.50 72 LEU A C 1
ATOM 567 O O . LEU A 1 72 ? 21.311 8.719 -27.681 1.00 86.50 72 LEU A O 1
ATOM 571 N N . LEU A 1 73 ? 23.516 8.544 -27.354 1.00 85.56 73 LEU A N 1
ATOM 572 C CA . LEU A 1 73 ? 23.782 9.965 -27.595 1.00 85.56 73 LEU A CA 1
ATOM 573 C C . LEU A 1 73 ? 23.367 10.398 -29.015 1.00 85.56 73 LEU A C 1
ATOM 575 O O . LEU A 1 73 ? 22.943 11.534 -29.215 1.00 85.56 73 LEU A O 1
ATOM 579 N N . ASP A 1 74 ? 23.413 9.473 -29.976 1.00 84.69 74 ASP A N 1
ATOM 580 C CA . ASP A 1 74 ? 22.922 9.693 -31.340 1.00 84.69 74 ASP A CA 1
ATOM 581 C C . ASP A 1 74 ? 21.395 9.834 -31.414 1.00 84.69 74 ASP A C 1
ATOM 583 O O . ASP A 1 74 ? 20.897 10.632 -32.208 1.00 84.69 74 ASP A O 1
ATOM 587 N N . ASP A 1 75 ? 20.643 9.127 -30.565 1.00 88.25 75 ASP A N 1
ATOM 588 C CA . ASP A 1 75 ? 19.184 9.269 -30.507 1.00 88.25 75 ASP A CA 1
ATOM 589 C C . ASP A 1 75 ? 18.792 10.639 -29.942 1.00 88.25 75 ASP A C 1
ATOM 591 O O . ASP A 1 75 ? 17.845 11.255 -30.422 1.00 88.25 75 ASP A O 1
ATOM 595 N N . LEU A 1 76 ? 19.558 11.161 -28.973 1.00 88.56 76 LEU A N 1
ATOM 596 C CA . LEU A 1 76 ? 19.355 12.518 -28.453 1.00 88.56 76 LEU A CA 1
ATOM 597 C C . LEU A 1 76 ? 19.587 13.584 -29.526 1.00 88.56 76 LEU A C 1
ATOM 599 O O . LEU A 1 76 ? 18.816 14.537 -29.604 1.00 88.56 76 LEU A O 1
ATOM 603 N N . ARG A 1 77 ? 20.627 13.428 -30.356 1.00 89.94 77 ARG A N 1
ATOM 604 C CA . ARG A 1 77 ? 20.923 14.373 -31.446 1.00 89.94 77 ARG A CA 1
ATOM 605 C C . ARG A 1 77 ? 19.798 14.416 -32.480 1.00 89.94 77 ARG A C 1
ATOM 607 O O . ARG A 1 77 ? 19.338 15.500 -32.813 1.00 89.94 77 ARG A O 1
ATOM 614 N N . LYS A 1 78 ? 19.280 13.251 -32.885 1.00 89.62 78 LYS A N 1
ATOM 615 C CA . LYS A 1 78 ? 18.146 13.132 -33.824 1.00 89.62 78 LYS A CA 1
ATOM 616 C C . LYS A 1 78 ? 16.818 13.702 -33.314 1.00 89.62 78 LYS A C 1
ATOM 618 O O . LYS A 1 78 ? 15.894 13.841 -34.100 1.00 89.62 78 LYS A O 1
ATOM 623 N N . MET A 1 79 ? 16.668 13.936 -32.009 1.00 87.81 79 MET A N 1
ATOM 624 C CA . MET A 1 79 ? 15.455 14.545 -31.445 1.00 87.81 79 MET A CA 1
ATOM 625 C C . MET A 1 79 ? 15.500 16.079 -31.441 1.00 87.81 79 MET A C 1
ATOM 627 O O . MET A 1 79 ? 14.466 16.705 -31.210 1.00 87.81 79 MET A O 1
ATOM 631 N N . ILE A 1 80 ? 16.690 16.665 -31.598 1.00 89.62 80 ILE A N 1
ATOM 632 C CA . ILE A 1 80 ? 16.923 18.114 -31.533 1.00 89.62 80 ILE A CA 1
ATOM 633 C C . ILE A 1 80 ? 17.086 18.713 -32.938 1.00 89.62 80 ILE A C 1
ATOM 635 O O . ILE A 1 80 ? 16.699 19.865 -33.134 1.00 89.62 80 ILE A O 1
ATOM 639 N N . GLU A 1 81 ? 17.640 17.950 -33.885 1.00 64.31 81 GLU A N 1
ATOM 640 C CA . GLU A 1 81 ? 17.667 18.278 -35.323 1.00 64.31 81 GLU A CA 1
ATOM 641 C C . GLU A 1 81 ? 16.362 17.890 -36.027 1.00 64.31 81 GLU A C 1
ATOM 643 O O . GLU A 1 81 ? 15.895 18.695 -36.865 1.00 64.31 81 GLU A O 1
#

Secondary structure (DSSP, 8-state):
---TTS-TTB-TTSPBPPPPPHHHHHHHHHHHHHHHHHTT----TTSHHHHHHHHHHHHHHH----PPPPPPHHHHHHTT-

Organism: NCBI:txid362787

Foldseek 3Di:
DDPCVPCVQQDPVRDGDDDDALVVVVVVLVVVVVVCVVVVHDDDCPPPVNVVVNVVCCVVRVPDPPPDPDDDPVNVVVVVD

pLDDT: mean 82.08, std 14.68, range [38.62, 97.0]

Sequence (81 aa):
MISRAGNAWINQKGKLQKPLKISSLSRRLTSISQAHKLAKQPFDKNCPEIQEVWKGIKNKLGSAQTRKDPILLDDLRKMIE

InterPro domains:
  IPR010998 Integrase/recombinase, N-terminal [G3DSA:1.10.150.130] (7-67)